Protein AF-A0A662URF8-F1 (afdb_monomer_lite)

pLDDT: mean 90.53, std 5.71, range [62.81, 97.62]

Foldseek 3Di:
DAPDKDWDDAPQKIWIWGHHPQRKTWIWIAGNVPRDIWIKIKHFLDDDDPVLLVQLVVQLNQLLVQDPDPVCNRCSSVLSSLVSCPVVPPCLLVCLQPVVVRNRMWMWIADPNDTHTDRSNVSNVVSCVSSVVRD

Structure (m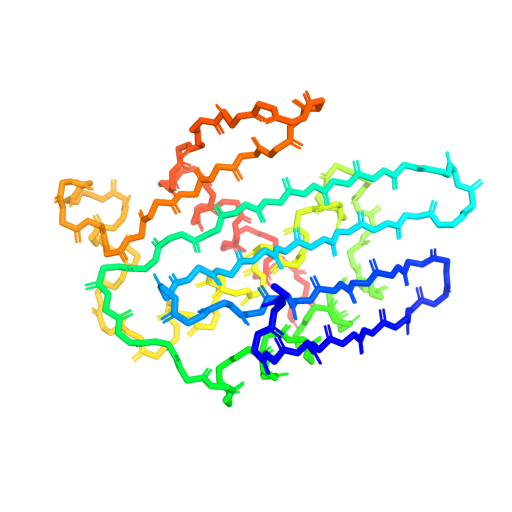mCIF, N/CA/C/O backbone):
data_AF-A0A662URF8-F1
#
_entry.id   AF-A0A662URF8-F1
#
loop_
_atom_site.group_PDB
_atom_site.id
_atom_site.type_symbol
_atom_site.label_atom_id
_atom_site.label_alt_id
_atom_site.label_comp_id
_atom_site.label_asym_id
_atom_site.label_entity_id
_atom_site.label_seq_id
_atom_site.pdbx_PDB_ins_code
_atom_site.Cartn_x
_atom_site.Cartn_y
_atom_site.Cartn_z
_atom_site.occupancy
_atom_site.B_iso_or_equiv
_atom_site.auth_seq_id
_atom_site.auth_comp_id
_atom_site.auth_asym_id
_atom_site.auth_atom_id
_atom_site.pdbx_PDB_model_num
ATOM 1 N N . MET A 1 1 ? 13.082 13.674 6.881 1.00 62.81 1 MET A N 1
ATOM 2 C CA . MET A 1 1 ? 13.514 12.311 6.484 1.00 62.81 1 MET A CA 1
ATOM 3 C C . MET A 1 1 ? 12.529 11.312 7.079 1.00 62.81 1 MET A C 1
ATOM 5 O O . MET A 1 1 ? 11.974 11.644 8.122 1.00 62.81 1 MET A O 1
ATOM 9 N N . PRO A 1 2 ? 12.248 10.162 6.439 1.00 76.25 2 PRO A N 1
ATOM 10 C CA . PRO A 1 2 ? 11.396 9.144 7.052 1.00 76.25 2 PRO A CA 1
ATOM 11 C C . PRO A 1 2 ? 12.043 8.621 8.339 1.00 76.25 2 PRO A C 1
ATOM 13 O O . PRO A 1 2 ? 13.262 8.481 8.405 1.00 76.25 2 PRO A O 1
ATOM 16 N N . HIS A 1 3 ? 11.225 8.343 9.351 1.00 80.94 3 HIS A N 1
ATOM 17 C CA . HIS A 1 3 ? 11.686 7.742 10.603 1.00 80.94 3 HIS A CA 1
ATOM 18 C C . HIS A 1 3 ? 12.019 6.260 10.406 1.00 80.94 3 HIS A C 1
ATOM 20 O O . HIS A 1 3 ? 12.945 5.723 11.009 1.00 80.94 3 HIS A O 1
ATOM 26 N N . THR A 1 4 ? 11.258 5.571 9.555 1.00 87.94 4 THR A N 1
ATOM 27 C CA . THR A 1 4 ? 11.486 4.157 9.251 1.00 87.94 4 THR A CA 1
ATOM 28 C C . THR A 1 4 ? 11.136 3.877 7.800 1.00 87.94 4 THR A C 1
ATOM 30 O O . THR A 1 4 ? 10.085 4.301 7.323 1.00 87.94 4 THR A O 1
ATOM 33 N N . SER A 1 5 ? 11.997 3.141 7.101 1.00 91.25 5 SER A N 1
ATOM 34 C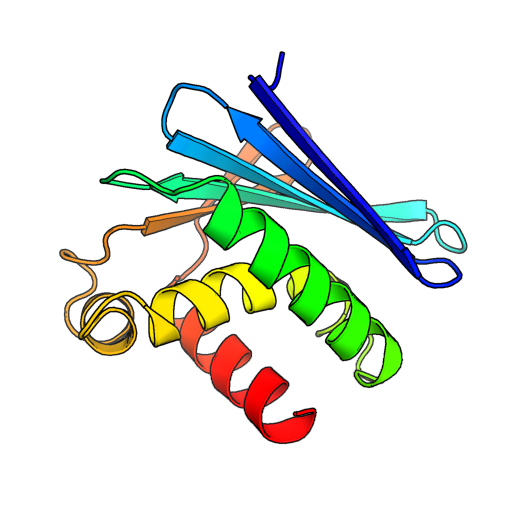 CA . SER A 1 5 ? 11.801 2.792 5.695 1.00 91.25 5 SER A CA 1
ATOM 35 C C . SER A 1 5 ? 11.893 1.287 5.497 1.00 91.25 5 SER A C 1
ATOM 37 O O . SER A 1 5 ? 12.859 0.652 5.917 1.00 91.25 5 SER A O 1
ATOM 39 N N . TYR A 1 6 ? 10.912 0.724 4.799 1.00 92.62 6 TYR A N 1
ATOM 40 C CA . TYR A 1 6 ? 10.885 -0.679 4.402 1.00 92.62 6 TYR A CA 1
ATOM 41 C C . TYR A 1 6 ? 10.899 -0.778 2.890 1.00 92.62 6 TYR A C 1
ATOM 43 O O . TYR A 1 6 ? 10.142 -0.085 2.216 1.00 92.62 6 TYR A O 1
ATOM 51 N N . HIS A 1 7 ? 11.722 -1.664 2.345 1.00 93.06 7 HIS A N 1
ATOM 52 C CA . HIS A 1 7 ? 11.850 -1.816 0.905 1.00 93.06 7 HIS A CA 1
ATOM 53 C C . HIS A 1 7 ? 11.816 -3.286 0.499 1.00 93.06 7 HIS A C 1
ATOM 55 O O . HIS A 1 7 ? 12.316 -4.166 1.197 1.00 93.06 7 HIS A O 1
ATOM 61 N N . ALA A 1 8 ? 11.230 -3.554 -0.663 1.00 90.31 8 ALA A N 1
ATOM 62 C CA . ALA A 1 8 ? 11.309 -4.851 -1.309 1.00 90.31 8 ALA A CA 1
ATOM 63 C C . ALA A 1 8 ? 11.550 -4.689 -2.802 1.00 90.31 8 ALA A C 1
ATOM 65 O O . ALA A 1 8 ? 11.048 -3.767 -3.445 1.00 90.31 8 ALA A O 1
ATOM 66 N N . LYS A 1 9 ? 12.278 -5.651 -3.359 1.00 91.12 9 LYS A N 1
ATOM 67 C CA . LYS A 1 9 ? 12.453 -5.821 -4.794 1.00 91.12 9 LYS A CA 1
ATOM 68 C C . LYS A 1 9 ? 11.890 -7.177 -5.191 1.00 91.12 9 LYS A C 1
ATOM 70 O O . LYS A 1 9 ? 12.180 -8.172 -4.534 1.00 91.12 9 LYS A O 1
ATOM 75 N N . GLU A 1 10 ? 11.115 -7.194 -6.266 1.00 88.38 10 GLU A N 1
ATOM 76 C CA . GLU A 1 10 ? 10.580 -8.407 -6.872 1.00 88.38 10 GLU A CA 1
ATOM 77 C C . GLU A 1 10 ? 10.740 -8.303 -8.391 1.00 88.38 10 GLU A C 1
ATOM 79 O O . GLU A 1 10 ? 10.030 -7.548 -9.060 1.00 88.38 10 GLU A O 1
ATOM 84 N N . GLY A 1 11 ? 11.746 -8.983 -8.942 1.00 87.50 11 GLY A N 1
ATOM 85 C CA . GLY A 1 11 ? 12.167 -8.799 -10.333 1.00 87.50 11 GLY A CA 1
ATOM 86 C C . GLY A 1 11 ? 12.473 -7.329 -10.669 1.00 87.50 11 GLY A C 1
ATOM 87 O O . GLY A 1 11 ? 13.366 -6.711 -10.084 1.00 87.50 11 GLY A O 1
ATOM 88 N N . ALA A 1 12 ? 11.721 -6.770 -11.622 1.00 90.25 12 ALA A N 1
ATOM 89 C CA . ALA A 1 12 ? 11.829 -5.372 -12.053 1.00 90.25 12 ALA A CA 1
ATOM 90 C C . ALA A 1 12 ? 11.086 -4.374 -11.147 1.00 90.25 12 ALA A C 1
ATOM 92 O O . ALA A 1 12 ? 11.219 -3.162 -11.323 1.00 90.25 12 ALA A O 1
ATOM 93 N N . TYR A 1 13 ? 10.281 -4.862 -10.205 1.00 93.06 13 TYR A N 1
ATOM 94 C CA . TYR A 1 13 ? 9.423 -4.036 -9.368 1.00 93.06 13 TYR A CA 1
ATOM 95 C C . TYR A 1 13 ? 10.114 -3.722 -8.045 1.00 93.06 13 TYR A C 1
ATOM 97 O O . TYR A 1 13 ? 10.707 -4.599 -7.417 1.00 93.06 13 TYR A O 1
ATOM 105 N N . VAL A 1 14 ? 10.015 -2.472 -7.615 1.00 94.31 14 VAL A N 1
ATOM 106 C CA . VAL A 1 14 ? 10.465 -2.000 -6.307 1.00 94.31 14 VAL A CA 1
ATOM 107 C C . VAL A 1 14 ? 9.266 -1.439 -5.565 1.00 94.31 14 VAL A C 1
ATOM 109 O O . VAL A 1 14 ? 8.437 -0.738 -6.152 1.00 94.31 14 VAL A O 1
ATOM 112 N N . ILE A 1 15 ? 9.187 -1.768 -4.283 1.00 96.06 15 ILE A N 1
ATOM 113 C CA . ILE A 1 15 ? 8.223 -1.220 -3.342 1.00 96.06 15 ILE A CA 1
ATOM 114 C C . ILE A 1 15 ? 9.000 -0.562 -2.218 1.00 96.06 15 ILE A C 1
ATOM 116 O O . ILE A 1 15 ? 9.919 -1.180 -1.678 1.00 96.06 15 ILE A O 1
ATOM 120 N N . GLU A 1 16 ? 8.591 0.638 -1.834 1.00 96.06 16 GLU A N 1
ATOM 121 C CA . GLU A 1 16 ? 9.104 1.316 -0.650 1.00 96.06 16 GLU A CA 1
ATOM 122 C C . GLU A 1 16 ? 7.937 1.816 0.199 1.00 96.06 16 GLU A C 1
ATOM 124 O O . GLU A 1 16 ? 6.953 2.352 -0.313 1.00 96.06 16 GLU A O 1
ATOM 129 N N . TYR A 1 17 ? 8.058 1.622 1.503 1.00 96.19 17 TYR A N 1
ATOM 130 C CA . TYR A 1 17 ? 7.183 2.154 2.532 1.00 96.19 17 TYR A CA 1
ATOM 131 C C . TYR A 1 17 ? 8.017 3.059 3.419 1.00 96.19 17 TYR A C 1
ATOM 133 O O . TYR A 1 17 ? 8.861 2.578 4.171 1.00 96.19 17 TYR A O 1
ATOM 141 N N . ASN A 1 18 ? 7.779 4.358 3.330 1.00 94.81 18 ASN A N 1
ATOM 142 C CA . ASN A 1 18 ? 8.483 5.371 4.100 1.00 94.81 18 ASN A CA 1
ATOM 143 C C . ASN A 1 18 ? 7.524 5.907 5.161 1.00 94.81 18 ASN A C 1
ATOM 145 O O . ASN A 1 18 ? 6.547 6.582 4.836 1.00 94.81 18 ASN A O 1
ATOM 149 N N . PHE A 1 19 ? 7.769 5.548 6.418 1.00 91.38 19 PHE A N 1
ATOM 150 C CA . PHE A 1 19 ? 6.948 5.932 7.556 1.00 91.38 19 PHE A CA 1
ATOM 151 C C . PHE A 1 19 ? 7.538 7.164 8.241 1.00 91.38 19 PHE A C 1
ATOM 153 O O . PHE A 1 19 ? 8.704 7.175 8.649 1.00 91.38 19 PHE A O 1
ATOM 160 N N . TYR A 1 20 ? 6.725 8.209 8.339 1.00 89.88 20 TYR A N 1
ATOM 161 C CA . TYR A 1 20 ? 7.080 9.495 8.924 1.00 89.88 20 TYR A CA 1
ATOM 162 C C . TYR A 1 20 ? 6.449 9.646 10.319 1.00 89.88 20 TYR A C 1
ATOM 164 O O . TYR A 1 20 ? 5.388 9.061 10.565 1.00 89.88 20 TYR A O 1
ATOM 172 N N . PRO A 1 21 ? 7.074 10.423 11.226 1.00 79.19 21 PRO A N 1
ATOM 173 C CA . PRO A 1 21 ? 6.601 10.618 12.601 1.00 79.19 21 PRO A CA 1
ATOM 174 C C . PRO A 1 21 ? 5.143 11.083 12.726 1.00 79.19 21 PRO A C 1
ATOM 176 O O . PRO A 1 21 ? 4.472 10.756 13.698 1.00 79.19 21 PRO A O 1
ATOM 179 N N . GLU A 1 22 ? 4.624 11.806 11.736 1.00 84.94 22 GLU A N 1
ATOM 180 C CA . GLU A 1 22 ? 3.284 12.400 11.730 1.00 84.94 22 GLU A CA 1
ATOM 181 C C . GLU A 1 22 ? 2.166 11.394 11.383 1.00 84.94 22 GLU A C 1
ATOM 183 O O . GLU A 1 22 ? 1.088 11.787 10.939 1.00 84.94 22 GLU A O 1
ATOM 188 N N . ASN A 1 23 ? 2.413 10.089 11.553 1.00 87.88 23 ASN A N 1
ATOM 189 C CA . ASN A 1 23 ? 1.541 9.004 11.086 1.00 87.88 23 ASN A CA 1
ATOM 190 C C . ASN A 1 23 ? 1.218 9.136 9.589 1.00 87.88 23 ASN A C 1
ATOM 192 O O . ASN A 1 23 ? 0.075 8.979 9.149 1.00 87.88 23 ASN A O 1
ATOM 196 N N . ILE A 1 24 ? 2.250 9.433 8.799 1.00 92.69 24 ILE A N 1
ATOM 197 C CA . ILE A 1 24 ? 2.172 9.472 7.341 1.00 92.69 24 ILE A CA 1
ATOM 198 C C . ILE A 1 24 ? 2.976 8.296 6.806 1.00 92.69 24 ILE A C 1
ATOM 200 O O . ILE A 1 24 ? 4.141 8.108 7.154 1.00 92.69 24 ILE A O 1
ATOM 204 N N . LEU A 1 25 ? 2.363 7.512 5.929 1.00 95.06 25 LEU A N 1
ATOM 205 C CA . LEU A 1 25 ? 3.045 6.470 5.176 1.00 95.06 25 LEU A CA 1
ATOM 206 C C . LEU A 1 25 ? 3.081 6.855 3.702 1.00 95.06 25 LEU A C 1
ATOM 208 O O . LEU A 1 25 ? 2.047 6.890 3.030 1.00 95.06 25 LEU A O 1
ATOM 212 N N . GLU A 1 26 ? 4.277 7.110 3.186 1.00 96.25 26 GLU A N 1
ATOM 213 C CA . GLU A 1 26 ? 4.495 7.227 1.752 1.00 96.25 26 GLU A CA 1
ATOM 214 C C . GLU A 1 26 ? 4.765 5.838 1.168 1.00 96.25 26 GLU A C 1
ATOM 216 O O . GLU A 1 26 ? 5.689 5.128 1.562 1.00 96.25 26 GLU A O 1
ATOM 221 N N . VAL A 1 27 ? 3.911 5.446 0.232 1.00 96.69 27 VAL A N 1
ATOM 222 C CA . VAL A 1 27 ? 3.921 4.156 -0.442 1.00 96.69 27 VAL A CA 1
ATOM 223 C C . VAL A 1 27 ? 4.373 4.372 -1.876 1.00 96.69 27 VAL A C 1
ATOM 225 O O . VAL A 1 27 ? 3.653 4.970 -2.681 1.00 96.69 27 VAL A O 1
ATOM 228 N N . VAL A 1 28 ? 5.541 3.849 -2.217 1.00 96.44 28 VAL A N 1
ATOM 229 C CA . VAL A 1 28 ? 6.145 4.003 -3.537 1.00 96.44 28 VAL A CA 1
ATOM 230 C C . VAL A 1 28 ? 6.149 2.663 -4.254 1.00 96.44 28 VAL A C 1
ATOM 232 O O . VAL A 1 28 ? 6.556 1.637 -3.717 1.00 96.44 28 VAL A O 1
ATOM 235 N N . TYR A 1 29 ? 5.714 2.690 -5.506 1.00 96.94 29 TYR A N 1
ATOM 236 C CA . TYR A 1 29 ? 5.911 1.634 -6.483 1.00 96.94 29 TYR A CA 1
ATOM 237 C C . TYR A 1 29 ? 6.779 2.167 -7.619 1.00 96.94 29 TYR A C 1
ATOM 239 O O . TYR A 1 29 ? 6.512 3.244 -8.161 1.00 96.94 29 TYR A O 1
ATOM 247 N N . TYR A 1 30 ? 7.764 1.380 -8.035 1.00 95.75 30 TYR A N 1
ATOM 248 C CA . TYR A 1 30 ? 8.593 1.679 -9.194 1.00 95.75 30 TYR A CA 1
ATOM 249 C C . TYR A 1 30 ? 8.821 0.434 -10.050 1.00 95.75 30 TYR A C 1
ATOM 251 O O . TYR A 1 30 ? 9.106 -0.646 -9.536 1.00 95.75 30 TYR A O 1
ATOM 259 N N . ASN A 1 31 ? 8.709 0.580 -11.368 1.00 94.00 31 ASN A N 1
ATOM 260 C CA . ASN A 1 31 ? 9.077 -0.450 -12.333 1.00 94.00 31 ASN A CA 1
ATOM 261 C C . ASN A 1 31 ? 10.357 -0.035 -13.067 1.00 94.00 31 ASN A C 1
ATOM 263 O O . ASN A 1 31 ? 10.313 0.808 -13.964 1.00 94.00 31 ASN A O 1
ATOM 267 N N . ARG A 1 32 ? 11.469 -0.697 -12.736 1.00 93.31 32 ARG A N 1
ATOM 268 C CA . ARG A 1 32 ? 12.811 -0.430 -13.279 1.00 93.31 32 ARG A CA 1
ATOM 269 C C . ARG A 1 32 ? 12.901 -0.578 -14.796 1.00 93.31 32 ARG A C 1
ATOM 271 O O . ARG A 1 32 ? 13.662 0.146 -15.417 1.00 93.31 32 ARG A O 1
ATOM 278 N N . ASN A 1 33 ? 12.109 -1.464 -15.398 1.00 92.44 33 ASN A N 1
ATOM 279 C CA . ASN A 1 33 ? 12.180 -1.714 -16.842 1.00 92.44 33 ASN A CA 1
ATOM 280 C C . ASN A 1 33 ? 11.533 -0.597 -17.668 1.00 92.44 33 ASN A C 1
ATOM 282 O O . ASN A 1 33 ? 11.879 -0.408 -18.824 1.00 92.44 33 ASN A O 1
ATOM 286 N N . THR A 1 34 ? 10.547 0.098 -17.097 1.00 93.12 34 THR A N 1
ATOM 287 C CA . THR A 1 34 ? 9.748 1.112 -17.817 1.00 93.12 34 THR A CA 1
ATOM 288 C C . THR A 1 34 ? 9.968 2.525 -17.293 1.00 93.12 34 THR A C 1
ATOM 290 O O . THR A 1 34 ? 9.424 3.471 -17.848 1.00 93.12 34 THR A O 1
ATOM 293 N N . GLY A 1 35 ? 10.670 2.674 -16.167 1.00 92.12 35 GLY A N 1
ATOM 294 C CA . GLY A 1 35 ? 10.761 3.934 -15.432 1.00 92.12 35 GLY A CA 1
ATOM 295 C C . GLY A 1 35 ? 9.451 4.371 -14.763 1.00 92.12 35 GLY A C 1
ATOM 296 O O . GLY A 1 35 ? 9.423 5.404 -14.097 1.00 92.12 35 GLY A O 1
ATOM 297 N N . TYR A 1 36 ? 8.361 3.608 -14.900 1.00 93.75 36 TYR A N 1
ATOM 298 C CA . TYR A 1 36 ? 7.068 3.993 -14.346 1.00 93.75 36 TYR A CA 1
ATOM 299 C C . TYR A 1 36 ? 7.101 4.022 -12.814 1.00 93.75 36 TYR A C 1
ATOM 301 O O . TYR A 1 36 ? 7.463 3.031 -12.172 1.00 93.75 36 TYR A O 1
ATOM 309 N N . ARG A 1 37 ? 6.639 5.132 -12.231 1.00 95.06 37 ARG A N 1
ATOM 310 C CA . ARG A 1 37 ? 6.568 5.357 -10.784 1.00 95.06 37 ARG A CA 1
ATOM 311 C C . ARG A 1 37 ? 5.148 5.725 -10.361 1.00 95.06 37 ARG A C 1
ATOM 313 O O . ARG A 1 37 ? 4.475 6.502 -11.033 1.00 95.06 37 ARG A O 1
ATOM 320 N N . ARG A 1 38 ? 4.702 5.194 -9.222 1.00 96.19 38 ARG A N 1
ATOM 321 C CA . ARG A 1 38 ? 3.457 5.598 -8.558 1.00 96.19 38 ARG A CA 1
ATOM 322 C C . ARG A 1 38 ? 3.712 5.804 -7.074 1.00 96.19 38 ARG A C 1
ATOM 324 O O . ARG A 1 38 ? 4.332 4.959 -6.440 1.00 96.19 38 ARG A O 1
ATOM 331 N N . VAL A 1 39 ? 3.217 6.914 -6.543 1.00 97.50 39 VAL A N 1
ATOM 332 C CA . VAL A 1 39 ? 3.351 7.267 -5.130 1.00 97.50 39 VAL A CA 1
ATOM 333 C C . VAL A 1 39 ? 1.982 7.538 -4.549 1.00 97.50 39 VAL A C 1
ATOM 335 O O . VAL A 1 39 ? 1.177 8.256 -5.148 1.00 97.50 39 VAL A O 1
ATOM 338 N N . HIS A 1 40 ? 1.747 6.989 -3.367 1.00 97.62 40 HIS A N 1
ATOM 339 C CA . HIS A 1 40 ? 0.615 7.345 -2.535 1.00 97.62 40 HIS A CA 1
ATOM 340 C C . HIS A 1 40 ? 1.110 7.852 -1.188 1.00 97.62 40 HIS A C 1
ATOM 342 O O . HIS A 1 40 ? 2.084 7.327 -0.659 1.00 97.62 40 HIS A O 1
ATOM 348 N N . ARG A 1 41 ? 0.414 8.829 -0.617 1.00 96.44 41 ARG A N 1
ATOM 349 C CA . ARG A 1 41 ? 0.561 9.206 0.787 1.00 96.44 41 ARG A CA 1
ATOM 350 C C . ARG A 1 41 ? -0.695 8.823 1.534 1.00 96.44 41 ARG A C 1
ATOM 352 O O . ARG A 1 41 ? -1.809 9.097 1.086 1.00 96.44 41 ARG A O 1
ATOM 359 N N . VAL A 1 42 ? -0.491 8.133 2.640 1.00 95.44 42 VAL A N 1
ATOM 360 C CA . VAL A 1 42 ? -1.540 7.585 3.483 1.00 95.44 42 VAL A CA 1
ATOM 361 C C . VAL A 1 42 ? -1.428 8.267 4.838 1.00 95.44 42 VAL A C 1
ATOM 363 O O . VAL A 1 42 ? -0.418 8.116 5.519 1.00 95.44 42 VAL A O 1
ATOM 366 N N . TYR A 1 43 ? -2.453 9.032 5.195 1.00 94.88 43 TYR A N 1
ATOM 367 C CA . TYR A 1 43 ? -2.547 9.772 6.449 1.00 94.88 43 TYR A CA 1
ATOM 368 C C . TYR A 1 43 ? -3.473 9.018 7.386 1.00 94.88 43 TYR A C 1
ATOM 370 O O . TYR A 1 43 ? -4.646 8.817 7.051 1.00 94.88 43 TYR A O 1
ATOM 378 N N . PHE A 1 44 ? -2.954 8.611 8.539 1.00 91.62 44 PHE A N 1
ATOM 379 C CA . PHE A 1 44 ? -3.722 7.897 9.550 1.00 91.62 44 PHE A CA 1
ATOM 380 C C . PHE A 1 44 ? -4.234 8.860 10.619 1.00 91.62 44 PHE A C 1
ATOM 382 O O . PHE A 1 44 ? -3.488 9.689 11.127 1.00 91.62 44 PHE A O 1
ATOM 389 N N . GLU A 1 45 ? -5.505 8.719 10.997 1.00 86.50 45 GLU A N 1
ATOM 390 C CA . GLU A 1 45 ? -6.082 9.451 12.139 1.00 86.50 45 GLU A CA 1
ATOM 391 C C . GLU A 1 45 ? -5.669 8.849 13.497 1.00 86.50 45 GLU A C 1
ATOM 393 O O . GLU A 1 45 ? -6.000 9.386 14.549 1.00 86.50 45 GLU A O 1
ATOM 398 N N . GLY A 1 46 ? -4.941 7.729 13.490 1.00 77.81 46 GLY A N 1
ATOM 399 C CA . GLY A 1 46 ? -4.448 7.045 14.682 1.00 77.81 46 GLY A CA 1
ATOM 400 C C . GLY A 1 46 ? -3.125 6.326 14.429 1.00 77.81 46 GLY A C 1
ATOM 401 O O . GLY A 1 46 ? -2.550 6.404 13.345 1.00 77.81 46 GLY A O 1
ATOM 402 N N . PHE A 1 47 ? -2.639 5.614 15.443 1.00 69.50 47 PHE A N 1
ATOM 403 C CA . PHE A 1 47 ? -1.314 5.001 15.407 1.00 69.50 47 PHE A CA 1
ATOM 404 C C . PHE A 1 47 ? -1.253 3.774 14.487 1.00 69.50 47 PHE A C 1
ATOM 406 O O . PHE A 1 47 ? -2.064 2.851 14.598 1.00 69.50 47 PHE A O 1
ATOM 413 N N . VAL A 1 48 ? -0.238 3.737 13.620 1.00 78.62 48 VAL A N 1
ATOM 414 C CA . VAL A 1 48 ? 0.129 2.558 12.828 1.00 78.62 48 VAL A CA 1
ATOM 415 C C . VAL A 1 48 ? 1.450 2.014 13.321 1.00 78.62 48 VAL A C 1
ATOM 417 O O . VAL A 1 48 ? 2.419 2.746 13.489 1.00 78.62 48 VAL A O 1
ATOM 420 N N . THR A 1 49 ? 1.494 0.702 13.525 1.00 85.06 49 THR A N 1
ATOM 421 C CA . THR A 1 49 ? 2.705 0.034 13.987 1.00 85.06 49 THR A CA 1
ATOM 422 C C . THR A 1 49 ? 3.619 -0.315 12.816 1.00 85.06 49 THR A C 1
ATOM 424 O O . THR A 1 49 ? 3.174 -0.680 11.727 1.00 85.06 49 THR A O 1
ATOM 427 N N . THR A 1 50 ? 4.921 -0.290 13.068 1.00 86.50 50 THR A N 1
ATOM 428 C CA . THR A 1 50 ? 5.967 -0.810 12.175 1.00 86.50 50 THR A CA 1
ATOM 429 C C . THR A 1 50 ? 5.690 -2.246 11.721 1.00 86.50 50 THR A C 1
ATOM 431 O O . THR A 1 50 ? 5.779 -2.561 10.535 1.00 86.50 50 THR A O 1
ATOM 434 N N . LYS A 1 51 ? 5.224 -3.098 12.642 1.00 89.25 51 LYS A N 1
ATOM 435 C CA . LYS A 1 51 ? 4.822 -4.487 12.367 1.00 89.25 51 LYS A CA 1
ATOM 436 C C . LYS A 1 51 ? 3.734 -4.595 11.290 1.00 89.25 51 LYS A C 1
ATOM 438 O O . LYS A 1 51 ? 3.764 -5.516 10.475 1.00 89.25 51 LYS A O 1
ATOM 443 N N . LEU A 1 52 ? 2.784 -3.656 11.267 1.00 90.31 52 LEU A N 1
ATOM 444 C CA . LEU A 1 52 ? 1.730 -3.602 10.252 1.00 90.31 52 LEU A CA 1
ATOM 445 C C . LEU A 1 52 ? 2.326 -3.359 8.860 1.00 90.31 52 LEU A C 1
ATOM 447 O O . LEU A 1 52 ? 1.981 -4.049 7.898 1.00 90.31 52 LEU A O 1
ATOM 451 N N . VAL A 1 53 ? 3.253 -2.405 8.769 1.00 91.06 53 VAL A N 1
ATOM 452 C CA . VAL A 1 53 ? 3.938 -2.040 7.522 1.00 91.06 53 VAL A CA 1
ATOM 453 C C . VAL A 1 53 ? 4.799 -3.198 7.008 1.00 91.06 53 VAL A C 1
ATOM 455 O O . VAL A 1 53 ? 4.777 -3.505 5.815 1.00 91.06 53 VAL A O 1
ATOM 458 N N . GLU A 1 54 ? 5.490 -3.909 7.899 1.00 92.50 54 GLU A N 1
ATOM 459 C CA . GLU A 1 54 ? 6.257 -5.112 7.552 1.00 92.50 54 GLU A CA 1
ATOM 460 C C . GLU A 1 54 ? 5.378 -6.237 6.990 1.00 92.50 54 GLU A C 1
ATOM 462 O O . GLU A 1 54 ? 5.731 -6.868 5.988 1.00 92.50 54 GLU A O 1
ATOM 467 N N . GLU A 1 55 ? 4.219 -6.498 7.606 1.00 94.19 55 GLU A N 1
ATOM 468 C CA . GLU A 1 55 ? 3.273 -7.502 7.107 1.00 94.19 55 GLU A CA 1
ATOM 469 C C . GLU A 1 55 ? 2.725 -7.101 5.732 1.00 94.19 55 GLU A C 1
ATOM 471 O O . GLU A 1 55 ? 2.671 -7.925 4.813 1.00 94.19 55 GLU A O 1
ATOM 476 N N . ALA A 1 56 ? 2.404 -5.820 5.544 1.00 93.94 56 ALA A N 1
ATOM 477 C CA . ALA A 1 56 ? 1.970 -5.304 4.254 1.00 93.94 56 ALA A CA 1
ATOM 478 C C . ALA A 1 56 ? 3.056 -5.440 3.179 1.00 93.94 56 ALA A C 1
ATOM 480 O O . ALA A 1 56 ? 2.743 -5.799 2.042 1.00 93.94 56 ALA A O 1
ATOM 481 N N . LEU A 1 57 ? 4.335 -5.239 3.511 1.00 94.56 57 LEU A N 1
ATOM 482 C CA . LEU A 1 57 ? 5.436 -5.476 2.576 1.00 94.56 57 LEU A CA 1
ATOM 483 C C . LEU A 1 57 ? 5.508 -6.941 2.134 1.00 94.56 57 LEU A C 1
ATOM 485 O O . LEU A 1 57 ? 5.620 -7.207 0.935 1.00 94.56 57 LEU A O 1
ATOM 489 N N . LYS A 1 58 ? 5.349 -7.892 3.062 1.00 93.81 58 LYS A N 1
ATOM 490 C CA . LYS A 1 58 ? 5.290 -9.330 2.738 1.00 93.81 58 LYS A CA 1
ATOM 491 C C . LYS A 1 58 ? 4.120 -9.652 1.803 1.00 93.81 58 LYS A C 1
ATOM 493 O O . LYS A 1 58 ? 4.314 -10.309 0.780 1.00 93.81 58 LYS A O 1
ATOM 498 N N . VAL A 1 59 ? 2.923 -9.138 2.100 1.00 93.94 59 VAL A N 1
ATOM 499 C CA . VAL A 1 59 ? 1.738 -9.308 1.237 1.00 93.94 59 VAL A CA 1
ATOM 500 C C . VAL A 1 59 ? 1.963 -8.690 -0.144 1.00 93.94 59 VAL A C 1
ATOM 502 O O . VAL A 1 59 ? 1.629 -9.306 -1.156 1.00 93.94 59 VAL A O 1
ATOM 505 N N . SER A 1 60 ? 2.581 -7.511 -0.207 1.00 94.50 60 SER A N 1
ATOM 506 C CA . SER A 1 60 ? 2.853 -6.810 -1.466 1.00 94.50 60 SER A CA 1
ATOM 507 C C . SER A 1 60 ? 3.754 -7.624 -2.393 1.00 94.50 60 SER A C 1
ATOM 509 O O . SER A 1 60 ? 3.454 -7.739 -3.582 1.00 94.50 60 SER A O 1
ATOM 511 N N . LYS A 1 61 ? 4.828 -8.225 -1.858 1.00 93.44 61 LYS A N 1
ATOM 512 C CA . LYS A 1 61 ? 5.726 -9.105 -2.627 1.00 93.44 61 LYS A CA 1
ATOM 513 C C . LYS A 1 61 ? 4.968 -10.285 -3.230 1.00 93.44 61 LYS A C 1
ATOM 515 O O . LYS A 1 61 ? 5.028 -10.511 -4.437 1.00 93.44 61 LYS A O 1
ATOM 520 N N . ASN A 1 62 ? 4.186 -10.979 -2.405 1.00 91.88 62 ASN A N 1
ATOM 521 C CA . ASN A 1 62 ? 3.410 -12.137 -2.845 1.00 91.88 62 ASN A CA 1
ATOM 522 C C . ASN A 1 62 ? 2.395 -11.763 -3.936 1.00 91.88 62 ASN A C 1
ATOM 524 O O . ASN A 1 62 ? 2.265 -12.465 -4.940 1.00 91.88 62 ASN A O 1
ATOM 528 N N . LEU A 1 63 ? 1.704 -10.630 -3.781 1.00 91.56 63 LEU A N 1
ATOM 529 C CA . LEU A 1 63 ? 0.757 -10.146 -4.783 1.00 91.56 63 LEU A CA 1
ATOM 530 C C . LEU A 1 63 ? 1.454 -9.720 -6.083 1.00 91.56 63 LEU A C 1
ATOM 532 O O . LEU A 1 63 ? 0.922 -9.994 -7.156 1.00 91.56 63 LEU A O 1
ATOM 536 N N . LEU A 1 64 ? 2.642 -9.105 -6.040 1.00 91.31 64 LEU A N 1
ATOM 537 C CA . LEU A 1 64 ? 3.378 -8.715 -7.254 1.00 91.31 64 LEU A CA 1
ATOM 538 C C . LEU A 1 64 ? 3.748 -9.902 -8.153 1.00 91.31 64 LEU A C 1
ATOM 540 O O . LEU A 1 64 ? 3.773 -9.742 -9.380 1.00 91.31 64 LEU A O 1
ATOM 544 N N . LEU A 1 65 ? 4.014 -11.068 -7.557 1.00 87.44 65 LEU A N 1
ATOM 545 C CA . LEU A 1 65 ? 4.302 -12.311 -8.278 1.00 87.44 65 LEU A CA 1
ATOM 546 C C . LEU A 1 65 ? 3.062 -12.879 -8.977 1.00 87.44 65 LEU A C 1
ATOM 548 O O . LEU A 1 65 ? 3.152 -13.405 -10.084 1.00 87.44 65 LEU A O 1
ATOM 552 N N . ARG A 1 66 ? 1.893 -12.757 -8.342 1.00 90.19 66 ARG A N 1
ATOM 553 C CA . ARG A 1 66 ? 0.652 -13.404 -8.795 1.00 90.19 66 ARG A CA 1
ATOM 554 C C . ARG A 1 66 ? -0.202 -12.511 -9.697 1.00 90.19 66 ARG A C 1
ATOM 556 O O . ARG A 1 66 ? -0.842 -12.994 -10.631 1.00 90.19 66 ARG A O 1
ATOM 563 N N . VAL A 1 67 ? -0.222 -11.204 -9.440 1.00 89.12 67 VAL A N 1
ATOM 564 C CA . VAL A 1 67 ? -1.065 -10.249 -10.168 1.00 89.12 67 VAL A CA 1
ATOM 565 C C . VAL A 1 67 ? -0.501 -10.000 -11.567 1.00 89.12 67 VAL A C 1
ATOM 567 O O . VAL A 1 67 ? 0.524 -9.340 -11.756 1.00 89.12 67 VAL A O 1
ATOM 570 N N . LYS A 1 68 ? -1.243 -10.476 -12.571 1.00 85.69 68 LYS A N 1
ATOM 571 C CA . LYS A 1 68 ? -0.928 -10.276 -13.996 1.00 85.69 68 LYS A CA 1
ATOM 572 C C . LYS A 1 68 ? -1.411 -8.926 -14.544 1.00 85.69 68 LYS A C 1
ATOM 574 O O . LYS A 1 68 ? -0.886 -8.439 -15.540 1.00 85.69 68 LYS A O 1
ATOM 579 N N . SER A 1 69 ? -2.407 -8.306 -13.904 1.00 83.50 69 SER A N 1
ATOM 580 C CA . SER A 1 69 ? -2.992 -7.039 -14.370 1.00 83.50 69 SER A CA 1
ATOM 581 C C . SER A 1 69 ? -2.006 -5.877 -14.242 1.00 83.50 69 SER A C 1
ATOM 583 O O . SER A 1 69 ? -1.634 -5.492 -13.133 1.00 83.50 69 SER A O 1
ATOM 585 N N . ARG A 1 70 ? -1.654 -5.260 -15.379 1.00 82.50 70 ARG A N 1
ATOM 586 C CA . ARG A 1 70 ? -0.790 -4.067 -15.438 1.00 82.50 70 ARG A CA 1
ATOM 587 C C . ARG A 1 70 ? -1.408 -2.842 -14.757 1.00 82.50 70 ARG A C 1
ATOM 589 O O . ARG A 1 70 ? -0.669 -2.003 -14.262 1.00 82.50 70 ARG A O 1
ATOM 596 N N . ILE A 1 71 ? -2.738 -2.754 -14.700 1.00 85.31 71 ILE A N 1
ATOM 597 C CA . ILE A 1 71 ? -3.459 -1.639 -14.061 1.00 85.31 71 ILE A CA 1
ATOM 598 C C . ILE A 1 71 ? -3.449 -1.788 -12.536 1.00 85.31 71 ILE A C 1
ATOM 600 O O . ILE A 1 71 ? -3.293 -0.806 -11.814 1.00 85.31 71 ILE A O 1
ATOM 604 N N . ALA A 1 72 ? -3.596 -3.018 -12.037 1.00 85.44 72 ALA A N 1
ATOM 605 C CA . ALA A 1 72 ? -3.613 -3.286 -10.601 1.00 85.44 72 ALA A CA 1
ATOM 606 C C . ALA A 1 72 ? -2.207 -3.242 -9.990 1.00 85.44 72 ALA A C 1
ATOM 608 O O . ALA A 1 72 ? -2.056 -2.815 -8.848 1.00 85.44 72 ALA A O 1
ATOM 609 N N . LYS A 1 73 ? -1.181 -3.652 -10.751 1.00 90.50 73 LYS A N 1
ATOM 610 C CA . LYS A 1 73 ? 0.194 -3.814 -10.256 1.00 90.50 73 LYS A CA 1
ATOM 611 C C . LYS A 1 73 ? 0.758 -2.585 -9.531 1.00 90.50 73 LYS A C 1
ATOM 613 O O . LYS A 1 73 ? 1.225 -2.742 -8.406 1.00 90.50 73 LYS A O 1
ATOM 618 N N . PRO A 1 74 ? 0.632 -1.365 -10.083 1.00 93.56 74 PRO A N 1
ATOM 619 C CA . PRO A 1 74 ? 1.113 -0.155 -9.422 1.00 93.56 74 PRO A CA 1
ATOM 620 C C . PRO A 1 74 ? 0.416 0.191 -8.104 1.00 93.56 74 PRO A C 1
ATOM 622 O O . PRO A 1 74 ? 0.936 0.986 -7.329 1.00 93.56 74 PRO A O 1
ATOM 625 N N . ASN A 1 75 ? -0.772 -0.364 -7.858 1.00 95.56 75 ASN A N 1
ATOM 626 C CA . ASN A 1 75 ? -1.539 -0.124 -6.639 1.00 95.56 75 ASN A CA 1
ATOM 627 C C . ASN A 1 75 ? -1.357 -1.232 -5.599 1.00 95.56 75 ASN A C 1
ATOM 629 O O . ASN A 1 75 ? -1.867 -1.088 -4.493 1.00 95.56 75 ASN A O 1
ATOM 633 N N . ILE A 1 76 ? -0.648 -2.320 -5.922 1.00 95.38 76 ILE A N 1
ATOM 634 C CA . ILE A 1 76 ? -0.468 -3.459 -5.010 1.00 95.38 76 ILE A CA 1
ATOM 635 C C . ILE A 1 76 ? 0.070 -3.036 -3.644 1.00 95.38 76 ILE A C 1
ATOM 637 O O . ILE A 1 76 ? -0.493 -3.499 -2.654 1.00 95.38 76 ILE A O 1
ATOM 641 N N . PRO A 1 77 ? 1.080 -2.152 -3.544 1.00 95.88 77 PRO A N 1
ATOM 642 C CA . PRO A 1 77 ? 1.551 -1.713 -2.236 1.00 95.88 77 PRO A CA 1
ATOM 643 C C . PRO A 1 77 ? 0.449 -1.038 -1.403 1.00 95.88 77 PRO A C 1
ATOM 645 O O . PRO A 1 77 ? 0.209 -1.379 -0.248 1.00 95.88 77 PRO A O 1
ATOM 648 N N . LEU A 1 78 ? -0.328 -0.147 -2.023 1.00 96.56 78 LEU A N 1
ATOM 649 C CA . LEU A 1 78 ? -1.465 0.479 -1.349 1.00 96.56 78 LEU A CA 1
ATOM 650 C C . LEU A 1 78 ? -2.514 -0.567 -0.937 1.00 96.56 78 LEU A C 1
ATOM 652 O O . LEU A 1 78 ? -2.987 -0.551 0.196 1.00 96.56 78 LEU A O 1
ATOM 656 N N . TYR A 1 79 ? -2.853 -1.501 -1.828 1.00 95.81 79 TYR A N 1
ATOM 657 C CA . TYR A 1 79 ? -3.812 -2.569 -1.540 1.00 95.81 79 TYR A CA 1
ATOM 658 C C . TYR A 1 79 ? -3.359 -3.463 -0.390 1.00 95.81 79 TYR A C 1
ATOM 660 O O . TYR A 1 79 ? -4.187 -3.857 0.423 1.00 95.81 79 TYR A O 1
ATOM 668 N N . ALA A 1 80 ? -2.066 -3.762 -0.283 1.00 94.88 80 ALA A N 1
ATOM 669 C CA . ALA A 1 80 ? -1.541 -4.562 0.812 1.00 94.88 80 ALA A CA 1
ATOM 670 C C . ALA A 1 80 ? -1.723 -3.860 2.164 1.00 94.88 80 ALA A C 1
ATOM 672 O O . ALA A 1 80 ? -2.225 -4.482 3.096 1.00 94.88 80 ALA A O 1
ATOM 673 N N . ILE A 1 81 ? -1.405 -2.563 2.261 1.00 94.25 81 ILE A N 1
ATOM 674 C CA . ILE A 1 81 ? -1.636 -1.781 3.489 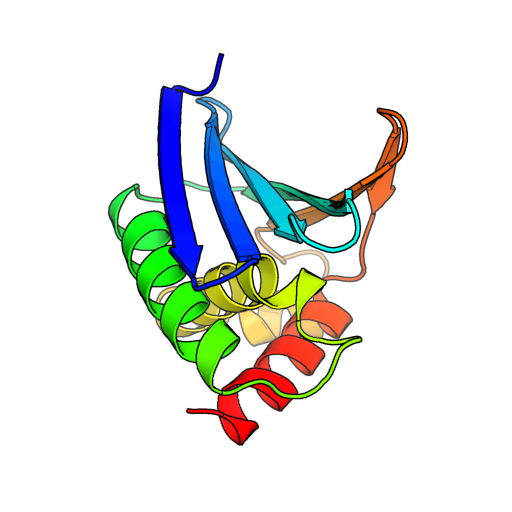1.00 94.25 81 ILE A CA 1
ATOM 675 C C . ILE A 1 81 ? -3.122 -1.764 3.854 1.00 94.25 81 ILE A C 1
ATOM 677 O O . ILE A 1 81 ? -3.486 -2.068 4.988 1.00 94.25 81 ILE A O 1
ATOM 681 N N . ILE A 1 82 ? -3.992 -1.476 2.885 1.00 94.31 82 ILE A N 1
ATOM 682 C CA . ILE A 1 82 ? -5.442 -1.430 3.104 1.00 94.31 82 ILE A CA 1
ATOM 683 C C . ILE A 1 82 ? -5.985 -2.799 3.533 1.00 94.31 82 ILE A C 1
ATOM 685 O O . ILE A 1 82 ? -6.782 -2.873 4.465 1.00 94.31 82 ILE A O 1
ATOM 689 N N . TYR A 1 83 ? -5.518 -3.885 2.919 1.00 94.00 83 TYR A N 1
ATOM 690 C CA . TYR A 1 83 ? -5.900 -5.248 3.287 1.00 94.00 83 TYR A CA 1
ATOM 691 C C . TYR A 1 83 ? -5.501 -5.595 4.724 1.00 94.00 83 TYR A C 1
ATOM 693 O O . TYR A 1 83 ? -6.314 -6.121 5.484 1.00 94.00 83 TYR A O 1
ATOM 701 N N . ILE A 1 84 ? -4.271 -5.267 5.119 1.00 93.25 84 ILE A N 1
ATOM 702 C CA . ILE A 1 84 ? -3.798 -5.502 6.482 1.00 93.25 84 ILE A CA 1
ATOM 703 C C . ILE A 1 84 ? -4.629 -4.701 7.494 1.00 93.25 84 ILE A C 1
ATOM 705 O O . ILE A 1 84 ? -5.052 -5.246 8.511 1.00 93.25 84 ILE A O 1
ATOM 709 N N . LEU A 1 85 ? -4.962 -3.445 7.197 1.00 91.25 85 LEU A N 1
ATOM 710 C CA . LEU A 1 85 ? -5.831 -2.640 8.062 1.00 91.25 85 LEU A CA 1
ATOM 711 C C . LEU A 1 85 ? -7.232 -3.236 8.177 1.00 91.25 85 LEU A C 1
ATOM 713 O O . LEU A 1 85 ? -7.779 -3.300 9.268 1.00 91.25 85 LEU A O 1
ATOM 717 N N . MET A 1 86 ? -7.801 -3.736 7.082 1.00 90.25 86 MET A N 1
ATOM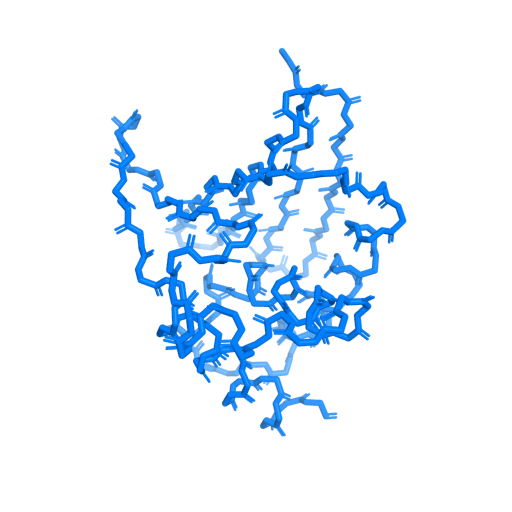 718 C CA . MET A 1 86 ? -9.098 -4.416 7.110 1.00 90.25 86 MET A CA 1
ATOM 719 C C . MET A 1 86 ? -9.093 -5.677 7.980 1.00 90.25 86 MET A C 1
ATOM 721 O O . MET A 1 86 ? -10.120 -6.000 8.572 1.00 90.25 86 MET A O 1
ATOM 725 N N . LYS A 1 87 ? -7.956 -6.377 8.053 1.00 89.44 87 LYS A N 1
ATOM 726 C CA . LYS A 1 87 ? -7.771 -7.573 8.881 1.00 89.44 87 LYS A CA 1
ATOM 727 C C . LYS A 1 87 ? -7.651 -7.235 10.371 1.00 89.44 87 LYS A C 1
ATOM 729 O O . LYS A 1 87 ? -8.189 -7.969 11.192 1.00 89.44 87 LYS A O 1
ATOM 734 N N . TYR A 1 88 ? -6.957 -6.148 10.718 1.00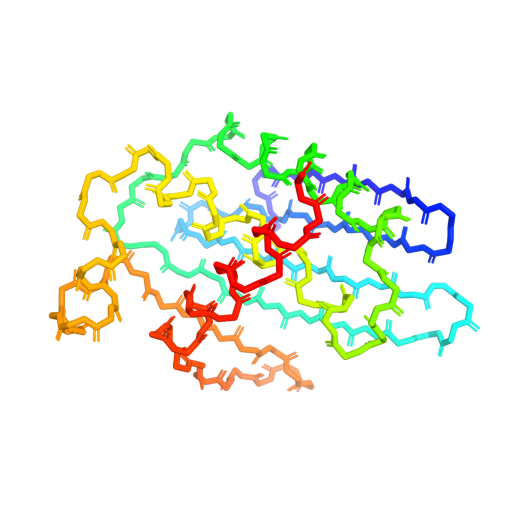 88.56 88 TYR A N 1
ATOM 735 C CA . TYR A 1 88 ? -6.625 -5.820 12.114 1.00 88.56 88 TYR A CA 1
ATOM 736 C C . TYR A 1 88 ? -7.488 -4.730 12.754 1.00 88.56 88 TYR A C 1
ATOM 738 O O . TYR A 1 88 ? -7.516 -4.636 13.978 1.00 88.56 88 TYR A O 1
ATOM 746 N N . LEU A 1 89 ? -8.193 -3.912 11.969 1.00 87.31 89 LEU A N 1
ATOM 747 C CA . LEU A 1 89 ? -9.065 -2.850 12.470 1.00 87.31 89 LEU A CA 1
ATOM 748 C C . LEU A 1 89 ? -10.540 -3.226 12.256 1.00 87.31 89 LEU A C 1
ATOM 750 O O . LEU A 1 89 ? -11.051 -3.135 11.131 1.00 87.31 89 LEU A O 1
ATOM 754 N N . PRO A 1 90 ? -11.265 -3.603 13.327 1.00 85.88 90 PRO A N 1
ATOM 755 C CA . PRO A 1 90 ? -12.674 -3.958 13.243 1.00 85.88 90 PRO A CA 1
ATOM 756 C C . PRO A 1 90 ? -13.515 -2.858 12.593 1.00 85.88 90 PRO A C 1
ATOM 758 O O . PRO A 1 90 ? -13.434 -1.673 12.932 1.00 85.88 90 PRO A O 1
ATOM 761 N N . GLY A 1 91 ? -14.339 -3.259 11.626 1.00 86.62 91 GLY A N 1
ATOM 762 C CA . GLY A 1 91 ? -15.242 -2.350 10.926 1.00 86.62 91 GLY A CA 1
ATOM 763 C C . GLY A 1 91 ? -14.554 -1.344 9.999 1.00 86.62 91 GLY A C 1
ATOM 764 O O . GLY A 1 91 ? -15.251 -0.487 9.460 1.00 86.62 91 GLY A O 1
ATOM 765 N N . PHE A 1 92 ? -13.238 -1.432 9.758 1.00 90.00 92 PHE A N 1
ATOM 766 C CA . PHE A 1 92 ? -12.518 -0.507 8.872 1.00 90.00 92 PHE A CA 1
ATOM 767 C C . PHE A 1 92 ? -13.166 -0.400 7.487 1.00 90.00 92 PHE A C 1
ATOM 769 O O . PHE A 1 92 ? -13.480 0.694 7.022 1.00 90.00 92 PHE A O 1
ATOM 776 N N . GLY A 1 93 ? -13.454 -1.542 6.852 1.00 86.81 93 GLY A N 1
ATOM 777 C CA . GLY A 1 93 ? -14.107 -1.563 5.543 1.00 86.81 93 GLY A CA 1
ATOM 778 C C . GLY A 1 93 ? -15.482 -0.886 5.556 1.00 86.81 93 GLY A C 1
ATOM 779 O O . GLY A 1 93 ? -15.800 -0.138 4.636 1.00 86.81 93 GLY A O 1
ATOM 780 N N . TYR A 1 94 ? -16.270 -1.089 6.616 1.00 86.81 94 TYR A N 1
ATOM 781 C CA . TYR A 1 94 ? -17.579 -0.453 6.784 1.00 86.81 94 TYR A CA 1
ATOM 782 C C . TYR A 1 94 ? -17.459 1.060 7.007 1.00 86.81 94 TYR A C 1
ATOM 784 O O . TYR A 1 94 ? -18.160 1.831 6.353 1.00 86.81 94 TYR A O 1
ATOM 792 N N . LYS A 1 95 ? -16.526 1.504 7.858 1.00 89.31 95 LYS A N 1
ATOM 793 C CA . LYS A 1 95 ? -16.237 2.929 8.074 1.00 89.31 95 LYS A CA 1
ATOM 794 C C . LYS A 1 95 ? -15.817 3.605 6.767 1.00 89.31 95 LYS A C 1
ATOM 796 O O . LYS A 1 95 ? -16.394 4.608 6.381 1.00 89.31 95 LYS A O 1
ATOM 801 N N . CYS A 1 96 ? -14.902 3.010 6.010 1.00 89.06 96 CYS A N 1
ATOM 802 C CA . CYS A 1 96 ? -14.386 3.639 4.794 1.00 89.06 96 CYS A CA 1
ATOM 803 C C . CYS A 1 96 ? -15.294 3.518 3.560 1.00 89.06 96 CYS A C 1
ATOM 805 O O . CYS A 1 96 ? -15.203 4.351 2.658 1.00 89.06 96 CYS A O 1
ATOM 807 N N . LYS A 1 97 ? -16.188 2.521 3.496 1.00 87.56 97 LYS A N 1
ATOM 808 C CA . LYS A 1 97 ? -17.153 2.386 2.389 1.00 87.56 97 LYS A CA 1
ATOM 809 C C . LYS A 1 97 ? -18.503 3.036 2.668 1.00 87.56 97 LYS A C 1
ATOM 811 O O . LYS A 1 97 ? -19.033 3.708 1.787 1.00 87.56 97 LYS A O 1
ATOM 816 N N . VAL A 1 98 ? -19.055 2.817 3.861 1.00 86.94 98 VAL A N 1
ATOM 817 C CA . VAL A 1 98 ? -20.424 3.210 4.224 1.00 86.94 98 VAL A CA 1
ATOM 818 C C . VAL A 1 98 ? -20.410 4.505 5.031 1.00 86.94 98 VAL A C 1
ATOM 820 O O . VAL A 1 98 ? -20.960 5.508 4.589 1.00 86.94 98 VAL A O 1
ATOM 823 N N . LYS A 1 99 ? -19.716 4.533 6.175 1.00 86.75 99 LYS A N 1
ATOM 824 C CA . LYS A 1 99 ? -19.638 5.720 7.047 1.00 86.75 99 LYS A CA 1
ATOM 825 C C . LYS A 1 99 ? -18.424 6.590 6.721 1.00 86.75 99 LYS A C 1
ATOM 827 O O . LYS A 1 99 ? -17.600 6.827 7.593 1.00 86.75 99 LYS A O 1
ATOM 832 N N . LYS A 1 100 ? -18.301 7.044 5.467 1.00 82.62 100 LYS A N 1
ATOM 833 C CA . LYS A 1 100 ? -17.088 7.681 4.898 1.00 82.62 100 LYS A CA 1
ATOM 834 C C . LYS A 1 100 ? -16.435 8.749 5.791 1.00 82.62 100 LYS A C 1
ATOM 836 O O . LYS A 1 100 ? -15.215 8.826 5.837 1.00 82.62 100 LYS A O 1
ATOM 841 N N . TYR A 1 101 ? -17.241 9.534 6.504 1.00 82.75 101 TYR A N 1
ATOM 842 C CA . TYR A 1 101 ? -16.807 10.583 7.438 1.00 82.75 101 TYR A CA 1
ATOM 843 C C . TYR A 1 101 ? -16.109 10.056 8.709 1.00 82.75 101 TYR A C 1
ATOM 845 O O . TYR A 1 101 ? -15.506 10.833 9.433 1.00 82.75 101 TYR A O 1
ATOM 853 N N . LEU A 1 102 ? -16.186 8.749 8.975 1.00 86.31 102 LEU A N 1
ATOM 854 C CA . LEU A 1 102 ? -15.497 8.031 10.054 1.00 86.31 102 LEU A CA 1
ATOM 855 C C . LEU A 1 102 ? -14.353 7.154 9.532 1.00 86.31 102 LEU A C 1
ATOM 857 O O . LEU A 1 102 ? -13.882 6.269 10.253 1.00 86.31 102 LEU A O 1
ATOM 861 N N . CYS A 1 103 ? -13.971 7.287 8.258 1.00 89.06 103 CYS A N 1
ATOM 862 C CA . CYS A 1 103 ? -12.833 6.541 7.745 1.00 89.06 103 CYS A CA 1
ATOM 863 C C . CYS A 1 103 ? -11.558 7.070 8.414 1.00 89.06 103 CYS A C 1
ATOM 865 O O . CYS A 1 103 ? -11.233 8.234 8.201 1.00 89.06 103 CYS A O 1
ATOM 867 N N . PRO A 1 104 ? -10.797 6.235 9.147 1.00 89.75 104 PRO A N 1
ATOM 868 C CA . PRO A 1 104 ? -9.630 6.681 9.917 1.00 89.75 104 PRO A CA 1
ATOM 869 C C . PRO A 1 104 ? -8.398 6.937 9.031 1.00 89.75 104 PRO A C 1
ATOM 871 O O . PRO A 1 104 ? -7.254 6.812 9.470 1.00 89.75 104 PRO A O 1
ATOM 874 N N . LEU A 1 105 ? -8.629 7.173 7.741 1.00 92.00 105 LEU A N 1
ATOM 875 C CA . LEU A 1 105 ? -7.626 7.171 6.700 1.00 92.00 105 LEU A CA 1
ATOM 876 C C . LEU A 1 105 ? -7.978 8.150 5.590 1.00 92.00 105 LEU A C 1
ATOM 878 O O . LEU A 1 105 ? -9.078 8.114 5.032 1.00 92.00 105 LEU A O 1
ATOM 882 N N . LYS A 1 106 ? -6.978 8.927 5.179 1.00 93.88 106 LYS A N 1
ATOM 883 C CA . LYS A 1 106 ? -7.005 9.697 3.934 1.00 93.88 106 LYS A CA 1
ATOM 884 C C . LYS A 1 106 ? -5.871 9.224 3.041 1.00 93.88 106 LYS A C 1
ATOM 886 O O . LYS A 1 106 ? -4.752 9.010 3.501 1.00 93.88 106 LYS A O 1
ATOM 891 N N . VAL A 1 107 ? -6.168 9.026 1.761 1.00 95.81 107 VAL A N 1
ATOM 892 C CA . VAL A 1 107 ? -5.196 8.531 0.784 1.00 95.81 107 VAL A CA 1
ATOM 893 C C . VAL A 1 107 ? -5.115 9.511 -0.365 1.00 95.81 107 VAL A C 1
ATOM 895 O O . VAL A 1 107 ? -6.131 9.865 -0.961 1.00 95.81 107 VAL A O 1
ATOM 898 N N . TYR A 1 108 ? -3.894 9.894 -0.701 1.00 97.38 108 TYR A N 1
ATOM 899 C CA . TYR A 1 108 ? -3.594 10.803 -1.790 1.00 97.38 108 TYR A CA 1
ATOM 900 C C . TYR A 1 108 ? -2.653 10.125 -2.770 1.00 97.38 108 TYR A C 1
ATOM 902 O O . TYR A 1 108 ? -1.744 9.397 -2.372 1.00 97.38 108 TYR A O 1
ATOM 910 N N . ARG A 1 109 ? -2.850 10.368 -4.063 1.00 97.19 109 ARG A N 1
ATOM 911 C CA . ARG A 1 109 ? -1.842 10.094 -5.086 1.00 97.19 109 ARG A CA 1
ATOM 912 C C . ARG A 1 109 ? -0.943 11.314 -5.206 1.00 97.19 109 ARG A C 1
ATOM 914 O O . ARG A 1 109 ? -1.454 12.425 -5.290 1.00 97.19 109 ARG A O 1
ATOM 921 N N . VAL A 1 110 ? 0.368 11.106 -5.242 1.00 97.12 110 VAL A N 1
ATOM 922 C CA . VAL A 1 110 ? 1.330 12.198 -5.430 1.00 97.12 110 VAL A CA 1
ATOM 923 C C . VAL A 1 110 ? 1.802 12.208 -6.879 1.00 97.12 110 VAL A C 1
ATOM 925 O O . VAL A 1 110 ? 2.372 11.221 -7.349 1.00 97.12 110 VAL A O 1
ATOM 928 N N . GLU A 1 111 ? 1.590 13.318 -7.584 1.00 94.31 111 GLU A N 1
ATOM 929 C CA . GLU A 1 111 ? 2.081 13.531 -8.950 1.00 94.31 111 GLU A CA 1
ATOM 930 C C . GLU A 1 111 ? 2.705 14.920 -9.070 1.00 94.31 111 GLU A C 1
ATOM 932 O O . GLU A 1 111 ? 2.077 15.917 -8.720 1.00 94.31 111 GLU A O 1
ATOM 937 N N . ASN A 1 112 ? 3.951 14.992 -9.550 1.00 91.38 112 ASN A N 1
ATOM 938 C CA . ASN A 1 112 ? 4.704 16.246 -9.701 1.00 91.38 112 ASN A CA 1
ATOM 939 C C . ASN A 1 112 ? 4.707 17.112 -8.424 1.00 91.38 112 ASN A C 1
ATOM 941 O O . ASN A 1 112 ? 4.556 18.329 -8.480 1.00 91.38 112 ASN A O 1
ATOM 945 N N . GLY A 1 113 ? 4.816 16.464 -7.259 1.00 89.31 113 GLY A N 1
ATOM 946 C CA . GLY A 1 113 ? 4.804 17.122 -5.948 1.00 89.31 113 GLY A CA 1
ATOM 947 C C . GLY A 1 113 ? 3.423 17.561 -5.447 1.00 89.31 113 GLY A C 1
ATOM 948 O O . GLY A 1 113 ? 3.331 18.059 -4.330 1.00 89.31 113 GLY A O 1
ATOM 949 N N . ARG A 1 114 ? 2.353 17.359 -6.225 1.00 95.62 114 ARG A N 1
ATOM 950 C CA . ARG A 1 114 ? 0.972 17.683 -5.837 1.00 95.62 114 ARG A CA 1
ATOM 951 C C . ARG A 1 114 ? 0.219 16.447 -5.371 1.00 95.62 114 ARG A C 1
ATOM 953 O O . ARG A 1 114 ? 0.438 15.352 -5.885 1.00 95.62 114 ARG A O 1
ATOM 960 N N . GLU A 1 115 ? -0.695 16.644 -4.429 1.00 97.12 115 GLU A N 1
ATOM 961 C CA . GLU A 1 115 ? -1.520 15.586 -3.852 1.00 97.12 115 GLU A CA 1
ATOM 962 C C . GLU A 1 115 ? -2.941 15.607 -4.410 1.00 97.12 115 GLU A C 1
ATOM 964 O O . GLU A 1 115 ? -3.622 16.630 -4.396 1.00 97.12 115 GLU A O 1
ATOM 969 N N . TYR A 1 116 ? -3.404 14.444 -4.861 1.00 96.62 116 TYR A N 1
ATOM 970 C CA . TYR A 1 116 ? -4.743 14.239 -5.399 1.00 96.62 116 TYR A CA 1
ATOM 971 C C . TYR A 1 116 ? -5.479 13.236 -4.521 1.00 96.62 116 TYR A C 1
ATOM 973 O O . TYR A 1 116 ? -5.092 12.067 -4.448 1.00 96.62 116 TYR A O 1
ATOM 981 N N . SER A 1 117 ? -6.528 13.697 -3.842 1.00 95.75 117 SER A N 1
ATOM 982 C CA . SER A 1 117 ? -7.334 12.853 -2.958 1.00 95.75 117 SER A CA 1
ATOM 983 C C . SER A 1 117 ? -7.944 11.683 -3.730 1.00 95.75 117 SER A C 1
ATOM 985 O O . SER A 1 117 ? -8.497 11.856 -4.818 1.00 95.75 117 SER A O 1
ATOM 987 N N . LEU A 1 118 ? -7.844 10.481 -3.166 1.00 93.88 118 LEU A N 1
ATOM 988 C CA . LEU A 1 118 ? -8.431 9.273 -3.725 1.00 93.88 118 LEU A CA 1
ATOM 989 C C . LEU A 1 118 ? -9.646 8.827 -2.907 1.00 93.88 118 LEU A C 1
ATOM 991 O O . LEU A 1 118 ? -9.660 8.870 -1.678 1.00 93.88 118 LEU A O 1
ATOM 995 N N . SER A 1 119 ? -10.661 8.304 -3.599 1.00 91.81 119 SER A N 1
ATOM 996 C CA . SER A 1 119 ? -11.833 7.709 -2.952 1.00 91.81 119 SER A CA 1
ATOM 997 C C . SER A 1 119 ? -11.458 6.406 -2.245 1.00 91.81 119 SER A C 1
ATOM 999 O O . SER A 1 119 ? -11.308 5.353 -2.875 1.00 91.81 119 SER A O 1
ATOM 1001 N N . ILE A 1 120 ? -11.344 6.468 -0.918 1.00 91.25 120 ILE A N 1
ATOM 1002 C CA . ILE A 1 120 ? -10.971 5.321 -0.086 1.00 91.25 120 ILE A CA 1
ATOM 1003 C C . ILE A 1 120 ? -11.954 4.155 -0.223 1.00 91.25 120 ILE A C 1
ATOM 1005 O O . ILE A 1 120 ? -11.533 3.005 -0.296 1.00 91.25 120 ILE A O 1
ATOM 1009 N N . GLY A 1 121 ? -13.255 4.428 -0.364 1.00 90.31 121 GLY A N 1
ATOM 1010 C CA . GLY A 1 121 ? -14.264 3.387 -0.571 1.00 90.31 121 GLY A CA 1
ATOM 1011 C C . GLY A 1 121 ? -14.026 2.579 -1.853 1.00 90.31 121 GLY A C 1
ATOM 1012 O O . GLY A 1 121 ? -14.109 1.348 -1.827 1.00 90.31 121 GLY A O 1
ATOM 1013 N N . SER A 1 122 ? -13.651 3.258 -2.945 1.00 91.38 122 SER A N 1
ATOM 1014 C CA . SER A 1 122 ? -13.273 2.610 -4.208 1.00 91.38 122 SER A CA 1
ATOM 1015 C C . SER A 1 122 ? -11.985 1.798 -4.049 1.00 91.38 122 SER A C 1
ATOM 1017 O O . SER A 1 122 ? -11.928 0.639 -4.458 1.00 91.38 122 SER A O 1
ATOM 1019 N N . ILE A 1 123 ? -10.973 2.349 -3.367 1.00 92.62 123 ILE A N 1
ATOM 1020 C CA . ILE A 1 123 ? -9.718 1.635 -3.085 1.00 92.62 123 ILE A CA 1
ATOM 1021 C C . ILE A 1 123 ? -9.978 0.362 -2.273 1.00 92.62 123 ILE A C 1
ATOM 1023 O O . ILE A 1 123 ? -9.455 -0.692 -2.628 1.00 92.62 123 ILE A O 1
ATOM 1027 N N . VAL A 1 124 ? -10.798 0.423 -1.220 1.00 92.81 124 VAL A N 1
ATOM 1028 C CA . VAL A 1 124 ? -11.168 -0.747 -0.405 1.00 92.81 124 VAL A CA 1
ATOM 1029 C C . VAL A 1 124 ? -11.865 -1.803 -1.263 1.00 92.81 124 VAL A C 1
ATOM 1031 O O . VAL A 1 124 ? -11.613 -2.997 -1.116 1.00 92.81 124 VAL A O 1
ATOM 1034 N N . GLU A 1 125 ? -12.729 -1.396 -2.193 1.00 91.94 125 GLU A N 1
ATOM 1035 C CA . GLU A 1 125 ? -13.387 -2.332 -3.103 1.00 91.94 125 GLU A CA 1
ATOM 1036 C C . GLU A 1 125 ? -12.415 -3.012 -4.067 1.00 91.94 125 GLU A C 1
ATOM 1038 O O . GLU A 1 125 ? -12.433 -4.237 -4.192 1.00 91.94 125 GLU A O 1
ATOM 1043 N N . GLN A 1 126 ? -11.548 -2.235 -4.714 1.00 92.06 126 GLN A N 1
ATOM 1044 C CA . GLN A 1 126 ? -10.525 -2.778 -5.604 1.00 92.06 126 GLN A CA 1
ATOM 1045 C C . GLN A 1 126 ? -9.548 -3.679 -4.845 1.00 92.06 126 GLN A C 1
ATOM 1047 O 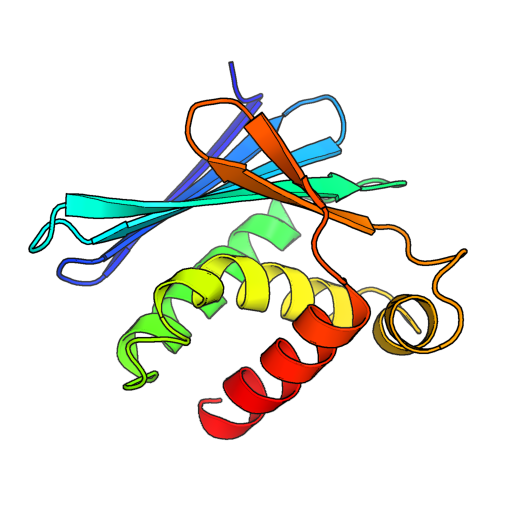O . GLN A 1 126 ? -9.179 -4.737 -5.352 1.00 92.06 126 GLN A O 1
ATOM 1052 N N . THR A 1 127 ? -9.202 -3.315 -3.608 1.00 92.94 127 THR A N 1
ATOM 1053 C CA . THR A 1 127 ? -8.380 -4.137 -2.713 1.00 92.94 127 THR A CA 1
ATOM 1054 C C . THR A 1 127 ? -9.024 -5.504 -2.506 1.00 92.94 127 THR A C 1
ATOM 1056 O O . THR A 1 127 ? -8.387 -6.511 -2.800 1.00 92.94 127 THR A O 1
ATOM 1059 N N . TYR A 1 128 ? -10.302 -5.565 -2.109 1.00 90.12 128 TYR A N 1
ATOM 1060 C CA . TYR A 1 128 ? -11.021 -6.839 -1.977 1.00 90.12 128 TYR A CA 1
ATOM 1061 C C . TYR A 1 128 ? -11.005 -7.657 -3.273 1.00 90.12 128 TYR A C 1
ATOM 1063 O O . TYR A 1 128 ? -10.721 -8.852 -3.236 1.00 90.12 128 TYR A O 1
ATOM 1071 N N . ARG A 1 129 ? -11.298 -7.027 -4.420 1.00 90.44 129 ARG A N 1
ATOM 1072 C CA . ARG A 1 129 ? -11.350 -7.710 -5.724 1.00 90.44 129 ARG A CA 1
ATOM 1073 C C . ARG A 1 129 ? -9.998 -8.306 -6.115 1.00 90.44 129 ARG A C 1
ATOM 1075 O O . ARG A 1 129 ? -9.947 -9.432 -6.601 1.00 90.44 129 ARG A O 1
ATOM 1082 N N . VAL A 1 130 ? -8.912 -7.561 -5.917 1.00 90.31 130 VAL A N 1
ATOM 1083 C CA . VAL A 1 130 ? -7.557 -8.015 -6.252 1.00 90.31 130 VAL A CA 1
ATOM 1084 C C . VAL A 1 130 ? -7.093 -9.072 -5.260 1.00 90.31 130 VAL A C 1
ATOM 1086 O O . VAL A 1 130 ? -6.693 -10.152 -5.680 1.00 90.31 130 VAL A O 1
ATOM 1089 N N . VAL A 1 131 ? -7.181 -8.807 -3.959 1.00 84.12 131 VAL A N 1
ATOM 1090 C CA . VAL A 1 131 ? -6.677 -9.731 -2.939 1.00 84.12 131 VAL A CA 1
ATOM 1091 C C . VAL A 1 131 ? -7.430 -11.062 -2.984 1.00 84.12 131 VAL A C 1
ATOM 1093 O O . VAL A 1 131 ? -6.783 -12.095 -3.085 1.00 84.12 131 VAL A O 1
ATOM 1096 N N . ARG A 1 132 ? -8.770 -11.062 -3.063 1.00 85.69 132 ARG A N 1
ATOM 1097 C CA . ARG A 1 132 ? -9.570 -12.300 -3.180 1.00 85.69 132 ARG A CA 1
ATOM 1098 C C . ARG A 1 132 ? -9.243 -13.118 -4.433 1.00 85.69 132 ARG A C 1
ATOM 1100 O O . ARG A 1 132 ? -9.401 -14.329 -4.425 1.00 85.69 132 ARG A O 1
ATOM 1107 N N . LYS A 1 133 ? -8.839 -12.466 -5.527 1.00 88.31 133 LYS A N 1
ATOM 1108 C CA . LYS A 1 133 ? -8.516 -13.148 -6.789 1.00 88.31 133 LYS A CA 1
ATOM 1109 C C . LYS A 1 133 ? -7.139 -13.824 -6.770 1.00 88.31 133 LYS A C 1
ATOM 1111 O O . LYS A 1 133 ? -6.921 -14.737 -7.559 1.00 88.31 133 LYS A O 1
ATOM 1116 N N . TYR A 1 134 ? -6.204 -13.334 -5.955 1.00 83.62 134 TYR A N 1
ATOM 1117 C CA . TYR A 1 134 ? -4.792 -13.729 -6.020 1.00 83.62 134 TYR A CA 1
ATOM 1118 C C . TYR A 1 134 ? -4.199 -14.220 -4.687 1.00 83.62 134 TYR A C 1
ATOM 1120 O O . TYR A 1 134 ? -3.021 -14.585 -4.669 1.00 83.62 134 TYR A O 1
ATOM 1128 N N . GLN A 1 135 ? -4.961 -14.235 -3.591 1.00 68.88 135 GLN A N 1
ATOM 1129 C CA . GLN A 1 135 ? -4.643 -15.038 -2.403 1.00 68.88 135 GLN A CA 1
ATOM 1130 C C . GLN A 1 135 ? -5.008 -16.494 -2.645 1.00 68.88 135 GLN A C 1
ATOM 1132 O O . GLN A 1 135 ? -4.101 -17.321 -2.389 1.00 68.88 135 GLN A O 1
#

Radius of gyration: 13.85 Å; chains: 1; bounding box: 34×33×33 Å

Sequence (135 aa):
MPHTSYHAKEGAYVIEYNFYPENILEVVYYNRNTGYRRVHRVYFEGFVTTKLVEEALKVSKNLLLRVKSRIAKPNIPLYAIIYILMKYLPGFGYKCKVKKYLCPLKVYRVENGREYSLSIGSIVEQTYRVVRKYQ

Secondary structure (DSSP, 8-state):
--SEEEEEEETTEEEEEEEETTTEEEEEEEETTTTEEEEEEEEESS---HHHHHHHHHHHHHHHHH---TTTGGGHHHHHHHHHHHHHSTTHHHHHHTSGGG-SEEEEEEETTEEEE--HHHHHHHHHHHHHHH-